Protein AF-A0A7W1Q2H5-F1 (afdb_monomer)

Foldseek 3Di:
DPPQDPDPDDQVQLVVQPVVFDQALVSNLVSLVVSLPPRDDDPPCPVVSVVVSVVVSVVSCVVVVND

Mean predicted aligned error: 2.37 Å

pLDDT: mean 95.9, std 3.33, range [75.56, 98.38]

Sequence (67 aa):
LGSVAMRPWRLPVAEAGLIGARFDRGAIQPIVERAMSDAVPLPHNGFKVTMAGNAAVRALLAAGGAL

Secondary structure (DSSP, 8-state):
--SSSSS----HHHHHHHTT--SSHHHHHHHHHHHTTT----TTTTHHHHHHHHHHHHHHHHHTT--

Solvent-accessible surface area (backbone atoms only — not comparable to full-atom values): 4115 Å² total; per-residue (Å²): 88,73,94,80,55,100,54,80,42,80,50,66,60,28,60,61,52,52,65,90,48,66,89,44,68,84,55,43,45,61,35,39,53,62,40,51,65,82,66,82,66,54,99,89,44,52,66,52,57,60,52,51,42,53,50,50,48,52,51,50,29,52,76,71,73,63,108

Radius of gyration: 11.95 Å; Cα contacts (8 Å, |Δi|>4): 56; chains: 1; bounding box: 30×21×32 Å

Structure (mmCIF, N/CA/C/O backbone):
data_AF-A0A7W1Q2H5-F1
#
_entry.id   AF-A0A7W1Q2H5-F1
#
loop_
_atom_site.group_PDB
_atom_site.id
_atom_site.type_symbol
_atom_site.label_atom_id
_atom_site.label_alt_id
_atom_site.label_comp_id
_atom_site.label_asym_id
_atom_site.label_entity_id
_atom_site.label_seq_id
_atom_site.pdbx_PDB_ins_code
_atom_site.Cartn_x
_atom_site.Cartn_y
_atom_site.Cartn_z
_atom_site.occupancy
_atom_site.B_iso_or_equiv
_atom_site.auth_seq_id
_atom_site.auth_comp_id
_atom_site.auth_asym_id
_atom_site.auth_atom_id
_atom_site.pdbx_PDB_model_num
ATOM 1 N N . LEU A 1 1 ? -2.218 -5.569 -4.928 1.00 94.12 1 LEU A N 1
ATOM 2 C CA . LEU A 1 1 ? -1.873 -4.560 -5.955 1.00 94.12 1 LEU A CA 1
ATOM 3 C C . LEU A 1 1 ? -1.944 -5.173 -7.349 1.00 94.12 1 LEU A C 1
ATOM 5 O O . LEU A 1 1 ? -1.532 -6.317 -7.519 1.00 94.12 1 LEU A O 1
ATOM 9 N N . GLY A 1 2 ? -2.463 -4.426 -8.328 1.00 94.00 2 GLY A N 1
ATOM 10 C CA . GLY A 1 2 ? -2.549 -4.839 -9.737 1.00 94.00 2 GLY A CA 1
ATOM 11 C C . GLY A 1 2 ? -1.709 -3.944 -10.657 1.00 94.00 2 GLY A C 1
ATOM 12 O O . GLY A 1 2 ? -1.409 -2.811 -10.295 1.00 94.00 2 GLY A O 1
ATOM 13 N N . SER A 1 3 ? -1.320 -4.448 -11.837 1.00 93.56 3 SER A N 1
ATOM 14 C CA . SER A 1 3 ? -0.567 -3.720 -12.890 1.00 93.56 3 SER A CA 1
ATOM 15 C C . SER A 1 3 ? 0.855 -3.226 -12.525 1.00 93.56 3 SER A C 1
ATOM 17 O O . SER A 1 3 ? 1.537 -2.567 -13.320 1.00 93.56 3 SER A O 1
ATOM 19 N N . VAL A 1 4 ? 1.342 -3.569 -11.329 1.00 94.75 4 VAL A N 1
ATOM 20 C CA . VAL A 1 4 ? 2.672 -3.173 -10.817 1.00 94.75 4 VAL A CA 1
ATOM 21 C C . VAL A 1 4 ? 3.602 -4.351 -10.519 1.00 94.75 4 VAL A C 1
ATOM 23 O O . VAL A 1 4 ? 4.720 -4.149 -10.067 1.00 94.75 4 VAL A O 1
ATOM 26 N N . ALA A 1 5 ? 3.156 -5.573 -10.809 1.00 92.62 5 ALA A N 1
ATOM 27 C CA . ALA A 1 5 ? 3.928 -6.806 -10.701 1.00 92.62 5 ALA A CA 1
ATOM 28 C C . ALA A 1 5 ? 3.448 -7.817 -11.758 1.00 92.62 5 ALA A C 1
ATOM 30 O O . ALA A 1 5 ? 2.367 -7.655 -12.327 1.00 92.62 5 ALA A O 1
ATOM 31 N N . MET A 1 6 ? 4.239 -8.868 -12.007 1.00 92.88 6 MET A N 1
ATOM 32 C CA . MET A 1 6 ? 3.907 -9.934 -12.972 1.00 92.88 6 MET A CA 1
ATOM 33 C C . MET A 1 6 ? 2.646 -10.725 -12.577 1.00 92.88 6 MET A C 1
ATOM 35 O O . MET A 1 6 ? 1.929 -11.234 -13.433 1.00 92.88 6 MET A O 1
ATOM 39 N N . ARG A 1 7 ? 2.374 -10.831 -11.274 1.00 94.75 7 ARG A N 1
ATOM 40 C CA . ARG A 1 7 ? 1.187 -11.467 -10.684 1.00 94.75 7 ARG A CA 1
ATOM 41 C C . ARG A 1 7 ? 0.533 -10.482 -9.714 1.00 94.75 7 ARG A C 1
ATOM 43 O O . ARG A 1 7 ? 1.214 -9.546 -9.290 1.00 94.75 7 ARG A O 1
ATOM 50 N N . PRO A 1 8 ? -0.744 -10.674 -9.328 1.00 96.12 8 PRO A N 1
ATOM 51 C CA . PRO A 1 8 ? -1.336 -9.897 -8.245 1.00 96.12 8 PRO A CA 1
ATOM 52 C C . PRO A 1 8 ? -0.403 -9.884 -7.031 1.00 96.12 8 PRO A C 1
ATOM 54 O O . PRO A 1 8 ? -0.057 -10.936 -6.494 1.00 96.12 8 PRO A O 1
ATOM 57 N N . TRP A 1 9 ? 0.042 -8.695 -6.631 1.00 95.62 9 TRP A N 1
ATOM 58 C CA . TRP A 1 9 ? 1.013 -8.557 -5.551 1.00 95.62 9 TRP A CA 1
ATOM 59 C C . TRP A 1 9 ? 0.285 -8.317 -4.235 1.00 95.62 9 TRP A C 1
ATOM 61 O O . TRP A 1 9 ? -0.341 -7.272 -4.038 1.00 95.62 9 TRP A O 1
ATOM 71 N N . ARG A 1 10 ? 0.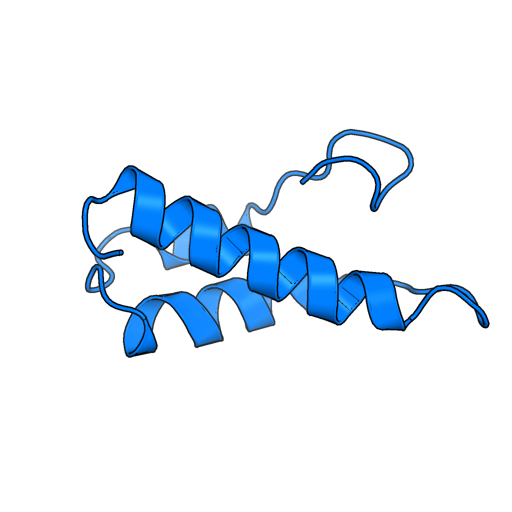315 -9.316 -3.355 1.00 96.62 10 ARG A N 1
ATOM 72 C CA . ARG A 1 10 ? -0.216 -9.226 -1.993 1.00 96.62 10 ARG A CA 1
ATOM 73 C C . ARG A 1 10 ? 0.794 -8.521 -1.083 1.00 96.62 10 ARG A C 1
ATOM 75 O O . ARG A 1 10 ? 1.990 -8.749 -1.228 1.00 96.62 10 ARG A O 1
ATOM 82 N N . LEU A 1 11 ? 0.310 -7.698 -0.151 1.00 96.25 11 LEU A N 1
ATOM 83 C CA . LEU A 1 11 ? 1.133 -6.919 0.782 1.00 96.25 11 LEU A CA 1
ATOM 84 C C . LEU A 1 11 ? 0.984 -7.454 2.222 1.00 96.25 11 LEU A C 1
ATOM 86 O O . LEU A 1 11 ? 0.312 -6.817 3.033 1.00 96.25 11 LEU A O 1
ATOM 90 N N . PRO A 1 12 ? 1.591 -8.604 2.576 1.00 97.12 12 PRO A N 1
ATOM 91 C CA . PRO A 1 12 ? 1.420 -9.211 3.901 1.00 97.12 12 PRO A CA 1
ATOM 92 C C . PRO A 1 12 ? 1.927 -8.313 5.040 1.00 97.12 12 PRO A C 1
ATOM 94 O O . PRO A 1 12 ? 1.339 -8.288 6.116 1.00 97.12 12 PRO A O 1
ATOM 97 N N . VAL A 1 13 ? 2.977 -7.524 4.790 1.00 97.06 13 VAL A N 1
ATOM 98 C CA . VAL A 1 13 ? 3.502 -6.538 5.748 1.00 97.06 13 VAL A CA 1
ATOM 99 C C . VAL A 1 13 ? 2.469 -5.450 6.056 1.00 97.06 13 VAL A C 1
ATOM 101 O O . VAL A 1 13 ? 2.318 -5.067 7.215 1.00 97.06 13 VAL A O 1
ATOM 104 N N . ALA A 1 14 ? 1.721 -4.987 5.047 1.00 97.38 14 ALA A N 1
ATOM 105 C CA . ALA A 1 14 ? 0.642 -4.026 5.264 1.00 97.38 14 ALA A CA 1
ATOM 106 C C . ALA A 1 14 ? -0.529 -4.673 6.007 1.00 97.38 14 ALA A C 1
ATOM 108 O O . ALA A 1 14 ? -1.027 -4.097 6.965 1.00 97.38 14 ALA A O 1
ATOM 109 N N . GLU A 1 15 ? -0.943 -5.877 5.599 1.00 97.12 15 GLU A N 1
ATOM 110 C CA . GLU A 1 15 ? -2.029 -6.615 6.257 1.00 97.12 15 GLU A CA 1
ATOM 111 C C . GLU A 1 15 ? -1.758 -6.798 7.756 1.00 97.12 15 GLU A C 1
ATOM 113 O O . GLU A 1 15 ? -2.619 -6.484 8.572 1.00 97.12 15 GLU A O 1
ATOM 118 N N . ALA A 1 16 ? -0.547 -7.229 8.122 1.00 98.00 16 ALA A N 1
ATOM 119 C CA . ALA A 1 16 ? -0.148 -7.377 9.518 1.00 98.00 16 ALA A CA 1
ATOM 120 C C . ALA A 1 16 ? -0.058 -6.028 10.249 1.00 98.00 16 ALA A C 1
ATOM 122 O O . ALA A 1 16 ? -0.502 -5.918 11.388 1.00 98.00 16 ALA A O 1
ATOM 123 N N . GLY A 1 17 ? 0.494 -4.998 9.598 1.00 97.38 17 GLY A N 1
ATOM 124 C CA . GLY A 1 17 ? 0.661 -3.673 10.199 1.00 97.38 17 GLY A CA 1
ATOM 125 C C . GLY A 1 17 ? -0.652 -2.932 10.452 1.00 97.38 17 GLY A C 1
ATOM 126 O O . GLY A 1 17 ? -0.715 -2.109 11.359 1.00 97.38 17 GLY A O 1
ATOM 127 N N . LEU A 1 18 ? -1.701 -3.218 9.676 1.00 97.19 18 LEU A N 1
ATOM 128 C CA . LEU A 1 18 ? -3.010 -2.575 9.815 1.00 97.19 18 LEU A CA 1
ATOM 129 C C . LEU A 1 18 ? -3.832 -3.118 10.993 1.00 97.19 18 LEU A C 1
ATOM 131 O O . LEU A 1 18 ? -4.740 -2.435 11.465 1.00 97.19 18 LEU A O 1
ATOM 135 N N . ILE A 1 19 ? -3.540 -4.325 11.484 1.0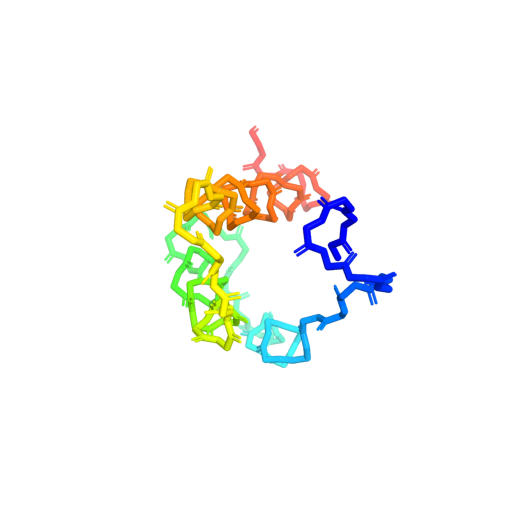0 97.31 19 ILE A N 1
ATOM 136 C CA . ILE A 1 19 ? -4.272 -4.917 12.609 1.00 97.31 19 ILE A CA 1
ATOM 137 C C . ILE A 1 19 ? -4.006 -4.091 13.874 1.00 97.31 19 ILE A C 1
ATOM 139 O O . ILE A 1 19 ? -2.874 -3.980 14.336 1.00 97.31 19 ILE A O 1
ATOM 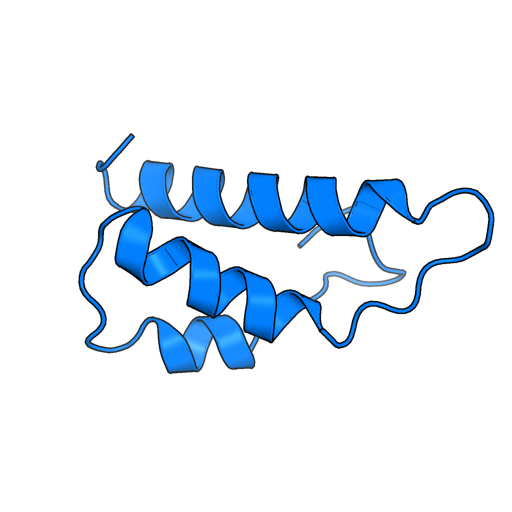143 N N . GLY A 1 20 ? -5.065 -3.508 14.442 1.00 96.12 20 GLY A N 1
ATOM 144 C CA . GLY A 1 20 ? -4.987 -2.676 15.648 1.00 96.12 20 GLY A CA 1
ATOM 145 C C . GLY A 1 20 ? -4.442 -1.259 15.423 1.00 96.12 20 GLY A C 1
ATOM 146 O O . GLY A 1 20 ? -4.388 -0.478 16.372 1.00 96.12 20 GLY A O 1
ATOM 147 N N . ALA A 1 21 ? -4.069 -0.899 14.191 1.00 95.94 21 ALA A N 1
ATOM 148 C CA . ALA A 1 21 ? -3.672 0.462 13.857 1.00 95.94 21 ALA A CA 1
ATOM 149 C C . ALA A 1 21 ? -4.882 1.409 13.850 1.00 95.94 21 ALA A C 1
ATOM 151 O O . ALA A 1 21 ? -6.012 1.018 13.548 1.00 95.94 21 ALA A O 1
ATOM 152 N N . ARG A 1 22 ? -4.637 2.693 14.137 1.00 95.06 22 ARG A N 1
ATOM 153 C CA . ARG A 1 22 ? -5.641 3.739 13.905 1.00 95.06 22 ARG A CA 1
ATOM 154 C C . ARG A 1 22 ? -5.958 3.820 12.412 1.00 95.06 22 ARG A C 1
ATOM 156 O O . ARG A 1 22 ? -5.052 3.769 11.584 1.00 95.06 22 ARG A O 1
ATOM 163 N N . PHE A 1 23 ? -7.233 3.982 12.072 1.00 94.62 23 PHE A N 1
ATOM 164 C CA . PHE A 1 23 ? -7.670 4.063 10.680 1.00 94.62 23 PHE A CA 1
ATOM 165 C C . PHE A 1 23 ? -7.690 5.511 10.175 1.00 94.62 23 PHE A C 1
ATOM 167 O O . PHE A 1 23 ?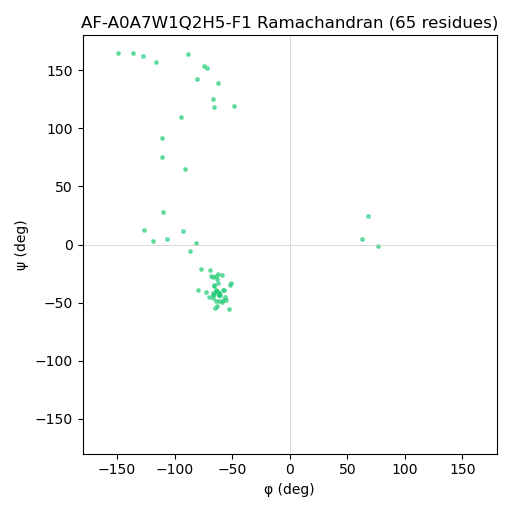 -8.736 6.088 9.898 1.00 94.62 23 PHE A O 1
ATOM 174 N N . ASP A 1 24 ? -6.510 6.119 10.099 1.00 95.44 24 ASP A N 1
ATOM 175 C CA . ASP A 1 24 ? -6.314 7.456 9.545 1.00 95.44 24 ASP A CA 1
ATOM 176 C C . ASP A 1 24 ? -5.077 7.490 8.639 1.00 95.44 24 ASP A C 1
ATOM 178 O O . ASP A 1 24 ? -4.244 6.579 8.640 1.00 95.44 24 ASP A O 1
ATOM 182 N N . ARG A 1 25 ? -4.958 8.543 7.821 1.00 96.25 25 ARG A N 1
ATOM 183 C CA . ARG A 1 25 ? -3.864 8.661 6.847 1.00 96.25 25 ARG A CA 1
ATOM 184 C C . ARG A 1 25 ? -2.488 8.605 7.513 1.00 96.25 25 ARG A C 1
ATOM 186 O O . ARG A 1 25 ? -1.584 8.003 6.943 1.00 96.25 25 ARG A O 1
ATOM 193 N N . GLY A 1 26 ? -2.333 9.225 8.684 1.00 96.75 26 GLY A N 1
ATOM 194 C CA . GLY A 1 26 ? -1.053 9.307 9.387 1.00 96.75 26 GLY A CA 1
ATOM 195 C C . GLY A 1 26 ? -0.562 7.943 9.863 1.00 96.75 26 GLY A C 1
ATOM 196 O O . GLY A 1 26 ? 0.631 7.666 9.791 1.00 96.75 26 GLY A O 1
ATOM 197 N N . ALA A 1 27 ? -1.479 7.071 10.281 1.00 97.12 27 ALA A N 1
ATOM 198 C CA . ALA A 1 27 ? -1.164 5.697 10.656 1.00 97.12 27 ALA A CA 1
ATOM 199 C C . ALA A 1 27 ? -0.991 4.763 9.443 1.00 97.12 27 ALA A C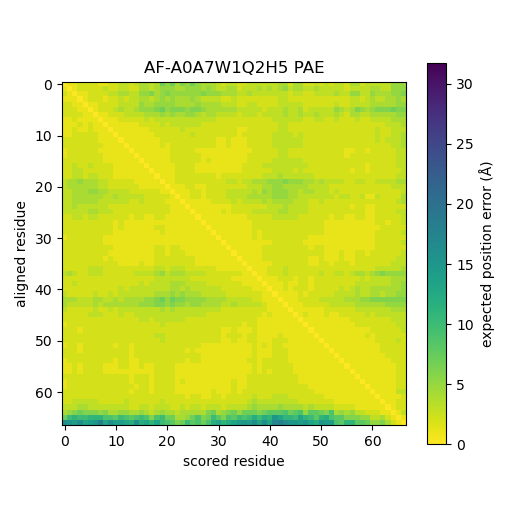 1
ATOM 201 O O . ALA A 1 27 ? -0.088 3.928 9.433 1.00 97.12 27 ALA A O 1
ATOM 202 N N . ILE A 1 28 ? -1.816 4.911 8.401 1.00 98.12 28 ILE A N 1
ATOM 203 C CA . ILE A 1 28 ? -1.814 4.018 7.228 1.00 98.12 28 ILE A CA 1
ATOM 204 C C . ILE A 1 28 ? -0.595 4.246 6.323 1.00 98.12 28 ILE A C 1
ATOM 206 O O . ILE A 1 28 ? -0.009 3.281 5.829 1.00 98.12 28 ILE A O 1
ATOM 210 N N . GLN A 1 29 ? -0.207 5.503 6.097 1.00 98.12 29 GLN A N 1
ATOM 211 C CA . GLN A 1 29 ? 0.889 5.871 5.194 1.00 98.12 29 GLN A CA 1
ATOM 212 C C . GLN A 1 29 ? 2.208 5.120 5.498 1.00 98.12 29 GLN A C 1
ATOM 214 O O . GLN A 1 29 ? 2.690 4.423 4.601 1.00 98.12 29 GLN A O 1
ATOM 219 N N . PRO A 1 30 ? 2.768 5.156 6.726 1.00 98.19 30 PRO A N 1
ATOM 220 C CA . PRO A 1 30 ? 4.033 4.476 7.024 1.00 98.19 30 PRO A CA 1
ATOM 221 C C . PRO A 1 30 ? 3.935 2.943 6.941 1.00 98.19 30 PRO A C 1
ATOM 223 O O . PRO A 1 30 ? 4.921 2.273 6.628 1.00 98.19 30 PRO A O 1
ATOM 226 N N . ILE A 1 31 ? 2.753 2.363 7.190 1.00 98.38 31 ILE A N 1
ATOM 227 C CA . ILE A 1 31 ? 2.520 0.917 7.048 1.00 98.38 31 ILE A CA 1
ATOM 228 C C . ILE A 1 31 ? 2.618 0.509 5.575 1.00 98.38 31 ILE A C 1
ATOM 230 O O . ILE A 1 31 ? 3.281 -0.476 5.240 1.00 98.38 31 ILE A O 1
ATOM 234 N N . VAL A 1 32 ? 1.981 1.276 4.687 1.00 98.06 32 VAL A N 1
ATOM 235 C CA . VAL A 1 32 ? 2.038 1.028 3.244 1.00 98.06 32 VAL A CA 1
ATOM 236 C C . VAL A 1 32 ? 3.448 1.261 2.711 1.00 98.06 32 VAL A C 1
ATOM 238 O O . VAL A 1 32 ? 3.936 0.432 1.953 1.00 98.06 32 VAL A O 1
ATOM 241 N N . GLU A 1 33 ? 4.133 2.326 3.128 1.00 97.75 33 GLU A N 1
ATOM 242 C CA . GLU A 1 33 ? 5.524 2.588 2.731 1.00 97.75 33 GLU A CA 1
ATOM 243 C C . GLU A 1 33 ? 6.447 1.425 3.087 1.00 97.75 33 GLU A C 1
ATOM 245 O O . GLU A 1 33 ? 7.205 0.960 2.235 1.00 97.75 33 GLU A O 1
ATOM 250 N N . ARG A 1 34 ? 6.320 0.883 4.305 1.00 97.88 34 ARG A N 1
ATOM 251 C CA . ARG A 1 34 ? 7.055 -0.320 4.706 1.00 97.88 34 ARG A CA 1
ATOM 252 C C . ARG A 1 34 ? 6.700 -1.521 3.833 1.00 97.88 34 ARG A C 1
ATOM 254 O O . ARG A 1 34 ? 7.584 -2.269 3.455 1.00 97.88 34 ARG A O 1
ATOM 261 N N . ALA A 1 35 ? 5.432 -1.720 3.491 1.00 97.06 35 ALA A N 1
ATOM 262 C CA . ALA A 1 35 ? 5.036 -2.841 2.640 1.00 97.06 35 ALA A CA 1
ATOM 263 C C . ALA A 1 35 ? 5.512 -2.706 1.183 1.00 97.06 35 ALA A C 1
ATOM 265 O O . ALA A 1 35 ? 5.617 -3.705 0.475 1.00 97.06 35 ALA A O 1
ATOM 266 N N . MET A 1 36 ? 5.797 -1.483 0.734 1.00 97.06 36 MET A N 1
ATOM 267 C CA . MET A 1 36 ? 6.322 -1.194 -0.599 1.00 97.06 36 MET A CA 1
ATOM 268 C C . MET A 1 36 ? 7.854 -1.287 -0.684 1.00 97.06 36 MET A C 1
ATOM 270 O O . MET A 1 36 ? 8.381 -1.175 -1.791 1.00 97.06 36 MET A O 1
ATOM 274 N N . SER A 1 37 ? 8.574 -1.506 0.427 1.00 96.00 37 SER A N 1
ATOM 275 C CA . SER A 1 37 ? 10.048 -1.540 0.440 1.00 96.00 37 SER A CA 1
ATOM 276 C C . SER A 1 37 ? 10.647 -2.654 -0.415 1.00 96.00 37 SER A C 1
ATOM 278 O O . SER A 1 37 ? 11.769 -2.522 -0.891 1.00 96.00 37 SER A O 1
ATOM 280 N N . ASP A 1 38 ? 9.888 -3.727 -0.638 1.00 93.06 38 ASP A N 1
ATOM 281 C CA . ASP A 1 38 ? 10.316 -4.882 -1.434 1.00 93.06 38 ASP A CA 1
ATOM 282 C C . ASP A 1 38 ? 10.159 -4.646 -2.948 1.00 93.06 38 ASP A C 1
ATOM 284 O O . ASP A 1 38 ? 10.430 -5.533 -3.761 1.00 93.06 38 ASP A O 1
ATOM 288 N N . ALA A 1 39 ? 9.693 -3.460 -3.361 1.00 96.38 39 ALA A N 1
ATOM 289 C CA . ALA A 1 39 ? 9.565 -3.119 -4.769 1.00 96.38 39 ALA A CA 1
ATOM 290 C C . ALA A 1 39 ? 10.941 -3.026 -5.446 1.00 96.38 39 ALA A C 1
ATOM 292 O O . ALA A 1 39 ? 11.785 -2.217 -5.067 1.00 96.38 39 ALA A O 1
ATOM 293 N N . VAL A 1 40 ? 11.121 -3.785 -6.529 1.00 96.12 40 VAL A N 1
ATOM 294 C CA . VAL A 1 40 ? 12.316 -3.725 -7.382 1.00 96.12 40 VAL A CA 1
ATOM 295 C C . VAL A 1 40 ? 11.932 -3.120 -8.736 1.00 96.12 40 VAL A C 1
ATOM 297 O O . VAL A 1 40 ? 11.466 -3.843 -9.624 1.00 96.12 40 VAL A O 1
ATOM 300 N N . PRO A 1 41 ? 12.047 -1.791 -8.910 1.00 95.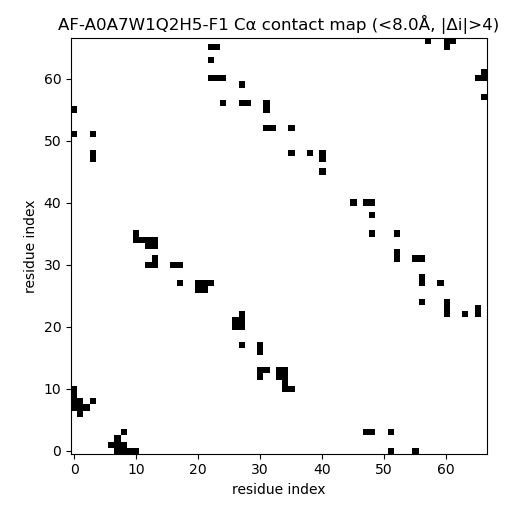81 41 PRO A N 1
ATOM 301 C CA . PRO A 1 41 ? 11.729 -1.152 -10.176 1.00 95.81 41 PRO A CA 1
ATOM 302 C C . PRO A 1 41 ? 12.803 -1.409 -11.242 1.00 95.81 41 PRO A C 1
ATOM 304 O O . PRO A 1 41 ? 13.984 -1.583 -10.957 1.00 95.81 41 PRO A O 1
ATOM 307 N N . LEU A 1 42 ? 12.372 -1.362 -12.498 1.00 95.69 42 LEU A N 1
ATOM 308 C CA . LEU A 1 42 ? 13.221 -1.272 -13.683 1.00 95.69 42 LEU A CA 1
ATOM 309 C C . LEU A 1 42 ? 13.509 0.208 -14.010 1.00 95.69 42 LEU A C 1
ATOM 311 O O . LEU A 1 42 ? 12.757 1.086 -13.571 1.00 95.69 42 LEU A O 1
ATOM 315 N N . PRO A 1 43 ? 14.525 0.510 -14.845 1.00 96.50 43 PRO A N 1
ATOM 316 C CA . PRO A 1 43 ? 15.001 1.880 -15.080 1.00 96.50 43 PRO A CA 1
ATOM 317 C C . PRO A 1 43 ? 13.922 2.912 -15.436 1.00 96.50 43 PRO A C 1
ATOM 319 O O . PRO A 1 43 ? 14.014 4.069 -15.043 1.00 96.50 43 PRO A O 1
ATOM 322 N N . HIS A 1 44 ? 12.870 2.500 -16.148 1.00 96.31 44 HIS A N 1
ATOM 323 C CA . HIS A 1 44 ? 11.832 3.408 -16.649 1.00 96.31 44 HIS A CA 1
ATOM 324 C C . HIS A 1 44 ? 10.499 3.316 -15.905 1.00 96.31 44 HIS A C 1
ATOM 326 O O . HIS A 1 44 ? 9.530 3.946 -16.321 1.00 96.31 44 HIS A O 1
ATOM 332 N N . ASN A 1 45 ? 10.403 2.525 -14.832 1.00 96.44 45 ASN A N 1
ATOM 333 C CA . ASN A 1 45 ? 9.135 2.318 -14.130 1.00 96.44 45 ASN A CA 1
ATOM 334 C C . ASN A 1 45 ? 9.192 2.598 -12.622 1.00 96.44 45 ASN A C 1
ATOM 336 O O . ASN A 1 45 ? 8.219 2.304 -11.932 1.00 96.44 45 ASN A O 1
ATOM 340 N N . GLY A 1 46 ? 10.264 3.223 -12.119 1.00 96.44 46 GLY A N 1
ATOM 341 C CA . GLY A 1 46 ? 10.401 3.591 -10.702 1.00 96.44 46 GLY A CA 1
ATOM 342 C C . GLY A 1 46 ? 9.215 4.382 -10.145 1.00 96.44 46 GLY A C 1
ATOM 343 O O . GLY A 1 46 ? 8.773 4.136 -9.026 1.00 96.44 46 GLY A O 1
ATOM 344 N N . PHE A 1 47 ? 8.599 5.236 -10.966 1.00 96.75 47 PHE A N 1
ATOM 345 C CA . PHE A 1 47 ? 7.396 5.986 -10.594 1.00 96.75 47 PHE A CA 1
ATOM 346 C C . PHE A 1 47 ? 6.211 5.088 -10.187 1.00 96.75 47 PHE A C 1
ATOM 348 O O . PHE A 1 47 ? 5.351 5.512 -9.409 1.00 96.75 47 PHE A O 1
ATOM 355 N N . LYS A 1 48 ? 6.148 3.843 -10.688 1.00 96.62 48 LYS A N 1
ATOM 356 C CA . LYS A 1 48 ? 5.078 2.897 -10.347 1.00 96.62 48 LYS A CA 1
ATOM 357 C C . LYS A 1 48 ? 5.097 2.519 -8.870 1.00 96.62 48 LYS A C 1
ATOM 359 O O . LYS A 1 48 ? 4.035 2.214 -8.339 1.00 96.62 48 LYS A O 1
ATOM 364 N N . VAL A 1 49 ? 6.253 2.569 -8.204 1.00 96.81 49 VAL A N 1
ATOM 365 C CA . VAL A 1 49 ? 6.368 2.259 -6.771 1.00 96.81 49 VAL A CA 1
ATOM 366 C C . VAL A 1 49 ? 5.594 3.289 -5.951 1.00 96.81 49 VAL A C 1
ATOM 368 O O . VAL A 1 49 ? 4.666 2.934 -5.225 1.00 96.81 49 VAL A O 1
ATOM 371 N N . THR A 1 50 ? 5.885 4.576 -6.147 1.00 97.06 50 THR A N 1
ATOM 372 C CA . THR A 1 50 ? 5.168 5.674 -5.481 1.00 97.06 50 THR A CA 1
ATOM 373 C C . THR A 1 50 ? 3.683 5.672 -5.837 1.00 97.06 50 THR A C 1
ATOM 375 O O . THR A 1 50 ? 2.829 5.807 -4.963 1.00 97.06 50 THR A O 1
ATOM 378 N N . MET A 1 51 ? 3.350 5.464 -7.115 1.00 97.81 51 MET A N 1
ATOM 379 C CA . MET A 1 51 ? 1.959 5.406 -7.570 1.00 97.81 51 MET A CA 1
ATOM 380 C C . MET A 1 51 ? 1.178 4.262 -6.908 1.00 97.81 51 MET A C 1
ATOM 382 O O . MET A 1 51 ? 0.047 4.469 -6.471 1.00 97.81 51 MET A O 1
ATOM 386 N N . ALA A 1 52 ? 1.776 3.074 -6.800 1.00 97.69 52 ALA A N 1
ATOM 387 C CA . ALA A 1 52 ? 1.163 1.925 -6.145 1.00 97.69 52 ALA A CA 1
ATOM 388 C C . ALA A 1 52 ? 0.959 2.149 -4.645 1.00 97.69 52 ALA A C 1
ATOM 390 O O . ALA A 1 52 ? -0.119 1.837 -4.138 1.00 97.69 52 ALA A O 1
ATOM 391 N N . GLY A 1 53 ? 1.946 2.733 -3.956 1.00 97.69 53 GLY A N 1
ATOM 392 C CA . GLY A 1 53 ? 1.816 3.115 -2.548 1.00 97.69 53 GLY A CA 1
ATOM 393 C C . GLY A 1 53 ? 0.666 4.103 -2.335 1.00 97.69 53 GLY A C 1
ATOM 394 O O . GLY A 1 53 ? -0.231 3.855 -1.532 1.00 97.69 53 GLY A O 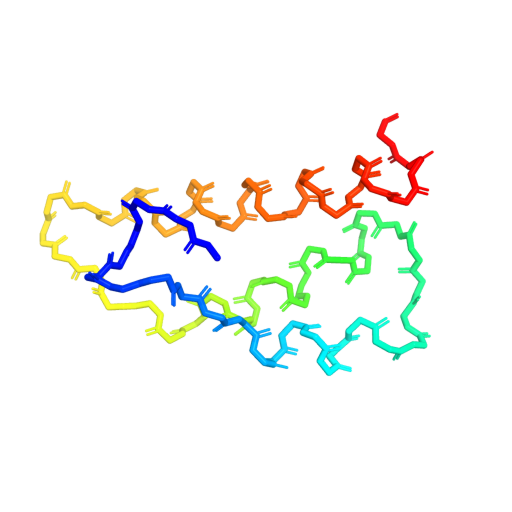1
ATOM 395 N N . ASN A 1 54 ? 0.607 5.167 -3.139 1.00 97.75 54 ASN A N 1
ATOM 396 C CA . ASN A 1 54 ? -0.470 6.159 -3.070 1.00 97.75 54 ASN A CA 1
ATOM 397 C C . ASN A 1 54 ? -1.850 5.548 -3.359 1.00 97.75 54 ASN A C 1
ATOM 399 O O . ASN A 1 54 ? -2.829 5.867 -2.681 1.00 97.75 54 ASN A O 1
ATOM 403 N N . ALA A 1 55 ? -1.935 4.657 -4.351 1.00 97.81 55 ALA A N 1
ATOM 404 C CA . ALA A 1 55 ? -3.167 3.948 -4.674 1.00 97.81 55 ALA A CA 1
ATOM 405 C C . ALA A 1 55 ? -3.618 3.039 -3.523 1.00 97.81 55 ALA A C 1
ATOM 407 O O . ALA A 1 55 ? -4.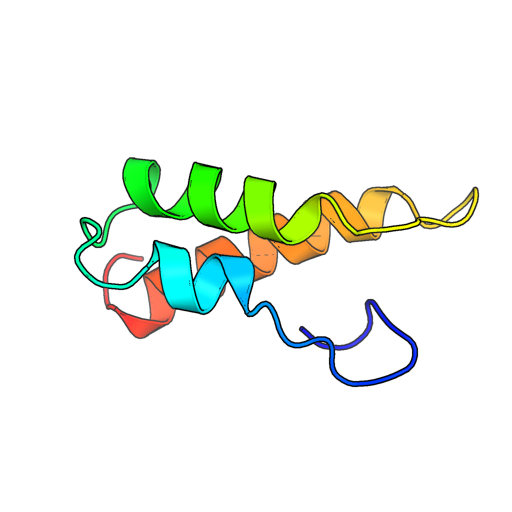807 3.007 -3.216 1.00 97.81 55 ALA A O 1
ATOM 408 N N . ALA A 1 56 ? -2.688 2.348 -2.858 1.00 97.75 56 ALA A N 1
ATOM 409 C CA . ALA A 1 56 ? -2.986 1.508 -1.703 1.00 97.75 56 ALA A CA 1
ATOM 410 C C . ALA A 1 56 ? -3.508 2.328 -0.515 1.00 97.75 56 ALA A C 1
ATOM 412 O O . ALA A 1 56 ? -4.568 2.006 0.015 1.00 97.75 56 ALA A O 1
ATOM 413 N N . VAL A 1 57 ? -2.831 3.424 -0.148 1.00 98.12 57 VAL A N 1
ATOM 414 C CA . VAL A 1 57 ? -3.286 4.327 0.927 1.00 98.12 57 VAL A CA 1
ATOM 415 C C . VAL A 1 57 ? -4.679 4.869 0.621 1.00 98.12 57 VAL A C 1
ATOM 417 O O . VAL A 1 57 ? -5.569 4.815 1.468 1.00 98.12 57 VAL A O 1
ATOM 420 N N . ARG A 1 58 ? -4.902 5.354 -0.606 1.00 98.00 58 ARG A N 1
ATOM 421 C CA . ARG A 1 58 ? -6.212 5.866 -1.025 1.00 98.00 58 ARG A CA 1
ATOM 422 C C . ARG A 1 58 ? -7.290 4.783 -0.972 1.00 98.00 58 ARG A C 1
ATOM 424 O O . ARG A 1 58 ? -8.386 5.063 -0.503 1.00 98.00 58 ARG A O 1
ATOM 431 N N . ALA A 1 59 ? -6.996 3.572 -1.442 1.00 97.62 59 ALA A N 1
ATOM 432 C CA . ALA A 1 59 ? -7.946 2.462 -1.426 1.00 97.62 59 ALA A CA 1
ATOM 433 C C . ALA A 1 59 ? -8.315 2.039 0.004 1.00 97.62 59 ALA A C 1
ATOM 435 O O . ALA A 1 59 ? -9.483 1.774 0.269 1.00 97.62 59 ALA A O 1
ATOM 436 N N . LEU A 1 60 ? -7.348 2.031 0.926 1.00 97.38 60 LEU A N 1
ATOM 437 C CA . LEU A 1 60 ? -7.598 1.764 2.343 1.00 97.38 60 LEU A CA 1
ATOM 438 C C . LEU A 1 60 ? -8.510 2.837 2.945 1.00 97.38 60 LEU A C 1
ATOM 440 O O . LEU A 1 60 ? -9.572 2.504 3.461 1.00 97.38 60 LEU A O 1
ATOM 444 N N . LEU A 1 61 ? -8.162 4.119 2.801 1.00 97.25 61 LEU A N 1
ATOM 445 C CA . LEU A 1 61 ? -8.992 5.221 3.306 1.00 97.25 61 LEU A CA 1
ATOM 446 C C . LEU A 1 61 ? -10.417 5.185 2.732 1.00 97.25 61 LEU A C 1
ATOM 448 O O . LEU A 1 61 ? -11.373 5.394 3.474 1.00 97.25 61 LEU A O 1
ATOM 452 N N . ALA A 1 62 ? -10.566 4.841 1.447 1.00 97.31 62 ALA A N 1
ATOM 453 C CA . ALA A 1 62 ? -11.868 4.659 0.808 1.00 97.31 62 ALA A CA 1
ATOM 454 C C . ALA A 1 62 ? -12.670 3.532 1.468 1.00 97.31 62 ALA A C 1
ATOM 456 O O . ALA A 1 62 ? -13.839 3.710 1.797 1.00 97.31 62 ALA A O 1
ATOM 457 N N . ALA A 1 63 ? -12.034 2.375 1.667 1.00 95.81 63 ALA A N 1
ATOM 458 C CA . ALA A 1 63 ? -12.678 1.184 2.203 1.00 95.81 63 ALA A CA 1
ATOM 459 C C . ALA A 1 63 ? -13.134 1.358 3.658 1.00 95.81 63 ALA A C 1
ATOM 461 O O . ALA A 1 63 ? -14.172 0.820 4.031 1.00 95.81 63 ALA A O 1
ATOM 462 N N . GLY A 1 64 ? -12.391 2.112 4.473 1.00 93.25 64 GLY A N 1
ATOM 463 C CA . GLY A 1 64 ? -12.789 2.407 5.854 1.00 93.25 64 GLY A CA 1
ATOM 464 C C . GLY A 1 64 ? -13.582 3.701 6.038 1.00 93.25 64 GLY A C 1
ATOM 465 O O . GLY A 1 64 ? -13.744 4.132 7.175 1.00 93.25 64 GLY A O 1
ATOM 466 N N . GLY A 1 65 ? -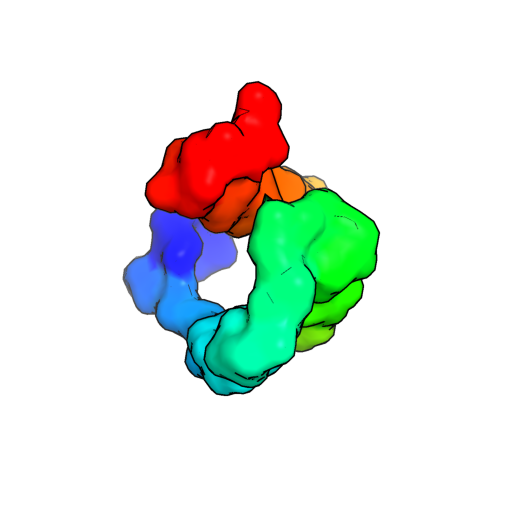14.057 4.337 4.959 1.00 91.25 65 GLY A N 1
ATOM 467 C CA . GLY A 1 65 ? -14.907 5.532 5.042 1.00 91.25 65 GLY A CA 1
ATOM 468 C C . GLY A 1 65 ? -14.207 6.784 5.586 1.00 91.25 65 GLY A C 1
ATOM 469 O O . GLY A 1 65 ? -14.869 7.669 6.118 1.00 91.25 65 GLY A O 1
ATOM 470 N N . ALA A 1 66 ? -12.881 6.856 5.465 1.00 83.44 66 ALA A N 1
ATOM 471 C CA . ALA A 1 66 ? -12.033 7.942 5.962 1.00 83.44 66 ALA A CA 1
ATOM 472 C C . ALA A 1 66 ? -11.440 8.789 4.816 1.00 83.44 66 ALA A C 1
ATOM 474 O O . ALA A 1 66 ? -10.321 9.301 4.932 1.00 83.44 66 ALA A O 1
ATOM 475 N N . LEU A 1 67 ? -12.148 8.852 3.681 1.00 75.56 67 LEU A N 1
ATOM 476 C CA . LEU A 1 67 ? -11.716 9.555 2.470 1.00 75.56 67 LEU A CA 1
ATOM 477 C C . LEU A 1 67 ? -12.213 10.999 2.416 1.00 75.56 67 LEU A C 1
ATOM 479 O O . LEU A 1 67 ? -13.366 11.236 2.833 1.00 75.56 67 LEU A O 1
#